Protein AF-A0A6I0EA66-F1 (afdb_monomer_lite)

Foldseek 3Di:
DWDFDDDDPAAWTWTGDQLQETETEEHHHDPCNCVVLVVVQVVLLVSLVQHHQEHEYEYYYPYYDPSNLVSVLSSVVSVLVSDPPNYPYEYEQEYEPPCVVSVVSQVVSVVVGPHHYDYHYDHDPCLVPKWWWKAFPPPRDIDIDRPVVQVVCVVVVNNVRIDTDDIDD

pLDDT: mean 93.14, std 6.61, range [65.06, 98.69]

Structure (mmCIF, N/CA/C/O backbone):
data_AF-A0A6I0EA66-F1
#
_entry.id   AF-A0A6I0EA66-F1
#
loop_
_atom_site.group_PDB
_atom_site.id
_atom_site.type_symbol
_atom_site.label_atom_id
_atom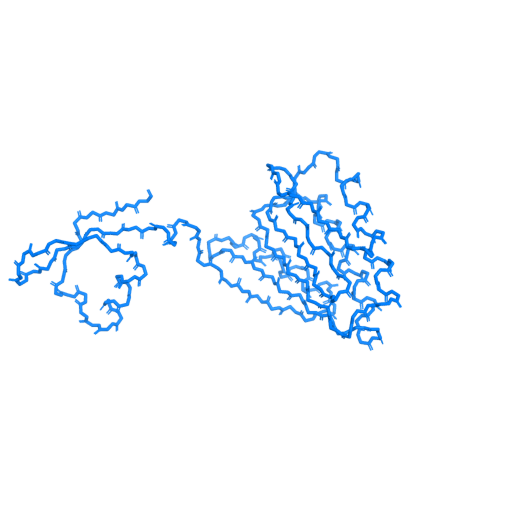_site.label_alt_id
_atom_site.label_comp_id
_atom_site.label_asym_id
_atom_site.label_entity_id
_atom_site.label_seq_id
_atom_site.pdbx_PDB_ins_code
_atom_site.Cartn_x
_atom_site.Cartn_y
_atom_site.Cartn_z
_atom_site.occupancy
_atom_site.B_iso_or_equiv
_atom_site.auth_seq_id
_atom_site.auth_comp_id
_atom_site.auth_asym_id
_atom_site.auth_atom_id
_atom_site.pdbx_PDB_model_num
ATOM 1 N N . MET A 1 1 ? -21.831 1.329 0.471 1.00 79.62 1 MET A N 1
ATOM 2 C CA . MET A 1 1 ? -21.357 1.621 -0.900 1.00 79.62 1 MET A CA 1
ATOM 3 C C . MET A 1 1 ? -19.867 1.922 -0.841 1.00 79.62 1 MET A C 1
ATOM 5 O O . MET A 1 1 ? -19.470 2.763 -0.042 1.00 79.62 1 MET A O 1
ATOM 9 N N . GLY A 1 2 ? -19.053 1.199 -1.614 1.00 92.19 2 GLY A N 1
ATOM 10 C CA . GLY A 1 2 ? -17.593 1.359 -1.633 1.00 92.19 2 GLY A CA 1
ATOM 11 C C . GLY A 1 2 ? -17.106 2.595 -2.397 1.00 92.19 2 GLY A C 1
ATOM 12 O O . GLY A 1 2 ? -17.913 3.338 -2.960 1.00 92.19 2 GLY A O 1
ATOM 13 N N . ILE A 1 3 ? -15.787 2.782 -2.438 1.00 96.38 3 ILE A N 1
ATOM 14 C CA . ILE A 1 3 ? -15.097 3.795 -3.249 1.00 96.38 3 ILE A CA 1
ATOM 15 C C . ILE A 1 3 ? -14.190 3.081 -4.246 1.00 96.38 3 ILE A C 1
ATOM 17 O O . ILE A 1 3 ? -13.403 2.227 -3.851 1.00 96.38 3 ILE A O 1
ATOM 21 N N . LEU A 1 4 ? -14.284 3.462 -5.520 1.00 97.38 4 LEU A N 1
ATOM 22 C CA . LEU A 1 4 ? -13.386 3.012 -6.578 1.00 97.38 4 LEU A CA 1
ATOM 23 C C . LEU A 1 4 ? -12.891 4.236 -7.355 1.00 97.38 4 LEU A C 1
ATOM 25 O O . LEU A 1 4 ? -13.709 4.956 -7.930 1.00 97.38 4 LEU A O 1
ATOM 29 N N . LEU A 1 5 ? -11.581 4.475 -7.348 1.00 97.19 5 LEU A N 1
ATOM 30 C CA . LEU A 1 5 ? -10.921 5.554 -8.084 1.00 97.19 5 LEU A CA 1
ATOM 31 C C . LEU A 1 5 ? -9.802 4.966 -8.941 1.00 97.19 5 LEU A C 1
ATOM 33 O O . LEU A 1 5 ? -8.945 4.249 -8.426 1.00 97.19 5 LEU A O 1
ATOM 37 N N . ASP A 1 6 ? -9.803 5.289 -10.232 1.00 96.00 6 ASP A N 1
ATOM 38 C CA . ASP A 1 6 ? -8.751 4.863 -11.153 1.00 96.00 6 ASP A CA 1
ATOM 39 C C . ASP A 1 6 ? -7.416 5.557 -10.848 1.00 96.00 6 ASP A C 1
ATOM 41 O O . ASP A 1 6 ? -7.370 6.731 -10.471 1.00 96.00 6 ASP A O 1
ATOM 45 N N . LYS A 1 7 ? -6.318 4.827 -11.071 1.00 94.12 7 LYS A N 1
ATOM 46 C CA . LYS A 1 7 ? -4.949 5.345 -10.964 1.00 94.12 7 LYS A CA 1
ATOM 47 C C . LYS A 1 7 ? -4.734 6.509 -11.932 1.00 94.12 7 LYS A C 1
ATOM 49 O O . LYS A 1 7 ? -5.062 6.397 -13.115 1.00 94.12 7 LYS A O 1
ATOM 54 N N . THR A 1 8 ? -4.091 7.579 -11.474 1.00 93.88 8 THR A N 1
ATOM 55 C CA . THR A 1 8 ? -3.582 8.649 -12.348 1.00 93.88 8 THR A CA 1
ATOM 56 C C . THR A 1 8 ? -2.074 8.827 -12.161 1.00 93.88 8 THR A C 1
ATOM 58 O O . THR A 1 8 ? -1.413 8.051 -11.473 1.00 93.88 8 THR A O 1
ATOM 61 N N . THR A 1 9 ? -1.496 9.833 -12.818 1.00 92.69 9 THR A N 1
ATOM 62 C CA . THR A 1 9 ? -0.064 10.149 -12.708 1.00 92.69 9 THR A CA 1
ATOM 63 C C . THR A 1 9 ? 0.332 10.606 -11.297 1.00 92.69 9 THR A C 1
ATOM 65 O O . THR A 1 9 ? 1.477 10.412 -10.886 1.00 92.69 9 THR A O 1
ATOM 68 N N . ASP A 1 10 ? -0.595 11.229 -10.574 1.00 94.12 10 ASP A N 1
ATOM 69 C CA . ASP A 1 10 ? -0.364 11.922 -9.303 1.00 94.12 10 ASP A CA 1
ATOM 70 C C . ASP A 1 10 ? -1.266 11.446 -8.150 1.00 94.12 10 ASP A C 1
ATOM 72 O O . ASP A 1 10 ? -0.946 11.716 -6.985 1.00 94.12 10 ASP A O 1
ATOM 76 N N . CYS A 1 11 ? -2.334 10.702 -8.459 1.00 95.19 11 CYS A N 1
ATOM 77 C CA . CYS A 1 11 ? -3.232 10.088 -7.486 1.00 95.19 11 CYS A CA 1
ATOM 78 C C . CYS A 1 11 ? -3.165 8.555 -7.553 1.00 95.19 11 CYS A C 1
ATOM 80 O O . CYS A 1 11 ? -3.147 7.981 -8.652 1.00 95.19 11 CYS A O 1
ATOM 82 N N . PRO A 1 12 ? -3.195 7.875 -6.393 1.00 97.06 12 PRO A N 1
ATOM 83 C CA . PRO A 1 12 ? -3.202 6.428 -6.359 1.00 97.06 12 PRO A CA 1
ATOM 84 C C . PRO A 1 12 ? -4.568 5.895 -6.797 1.00 97.06 12 PRO A C 1
ATOM 86 O O . PRO A 1 12 ? -5.599 6.551 -6.641 1.00 97.06 12 PRO A O 1
ATOM 89 N N . TYR A 1 13 ? -4.567 4.668 -7.299 1.00 97.94 13 TYR A N 1
ATOM 90 C CA . TYR A 1 13 ? -5.754 3.834 -7.355 1.00 97.94 13 TYR A CA 1
ATOM 91 C C . TYR A 1 13 ? -6.281 3.584 -5.943 1.00 97.94 13 TYR A C 1
ATOM 93 O O . TYR A 1 13 ? -5.500 3.324 -5.024 1.00 97.94 13 TYR A O 1
ATOM 101 N N . ILE A 1 14 ? -7.603 3.637 -5.791 1.00 98.31 14 ILE A N 1
ATOM 102 C CA . ILE A 1 14 ? -8.291 3.368 -4.529 1.00 98.31 14 ILE A CA 1
ATOM 103 C C . ILE A 1 14 ? -9.406 2.364 -4.779 1.00 98.31 14 ILE A C 1
ATOM 105 O O . ILE A 1 14 ? -10.258 2.598 -5.633 1.00 98.31 14 ILE A O 1
ATOM 109 N N . ASN A 1 15 ? -9.446 1.296 -3.985 1.00 98.19 15 ASN A N 1
ATOM 110 C CA . ASN A 1 15 ? -10.556 0.348 -3.969 1.00 98.19 15 ASN A CA 1
ATOM 111 C C . ASN A 1 15 ? -10.922 -0.015 -2.533 1.00 98.19 15 ASN A C 1
ATOM 113 O O . ASN A 1 15 ? -10.276 -0.847 -1.898 1.00 98.19 15 ASN A O 1
ATOM 117 N N . PHE A 1 16 ? -11.943 0.654 -2.009 1.00 98.12 16 PHE A N 1
ATOM 118 C CA . PHE A 1 16 ? -12.456 0.458 -0.661 1.00 98.12 16 PHE A CA 1
ATOM 119 C C . PHE A 1 16 ? -13.827 -0.191 -0.720 1.00 98.12 16 PHE A C 1
ATOM 121 O O . PHE A 1 16 ? -14.760 0.323 -1.341 1.00 98.12 16 PHE A O 1
ATOM 128 N N . THR A 1 17 ? -13.962 -1.314 -0.032 1.00 97.06 17 THR A N 1
ATOM 129 C CA . THR A 1 17 ? -15.151 -2.158 -0.085 1.00 97.06 17 THR A CA 1
ATOM 130 C C . THR A 1 17 ? -15.592 -2.552 1.321 1.00 97.06 17 THR A C 1
ATOM 132 O O . THR A 1 17 ? -14.793 -2.676 2.248 1.00 97.06 17 THR A O 1
ATOM 135 N N . GLU A 1 18 ? -16.907 -2.676 1.510 1.00 95.69 18 GLU A N 1
ATOM 136 C CA . GLU A 1 18 ? -17.517 -2.926 2.827 1.00 95.69 18 GLU A CA 1
ATOM 137 C C . GLU A 1 18 ? -17.319 -4.367 3.322 1.00 95.69 18 GLU A C 1
ATOM 139 O O . GLU A 1 18 ? -17.595 -4.660 4.481 1.00 95.69 18 GLU A O 1
ATOM 144 N N . ASP A 1 19 ? -16.821 -5.266 2.471 1.00 95.56 19 ASP A N 1
ATOM 145 C CA . ASP A 1 19 ? -16.403 -6.625 2.832 1.00 95.56 19 ASP A CA 1
ATOM 146 C C . ASP A 1 19 ? -15.020 -6.666 3.509 1.00 95.56 19 ASP A C 1
ATOM 148 O O . ASP A 1 19 ? -14.537 -7.740 3.867 1.00 95.56 19 ASP A O 1
ATOM 152 N N . GLY A 1 20 ? -14.417 -5.496 3.736 1.00 96.25 20 GLY A N 1
ATOM 153 C CA . GLY A 1 20 ? -13.157 -5.342 4.442 1.00 96.25 20 GLY A CA 1
ATOM 154 C C . GLY A 1 20 ? -11.936 -5.394 3.544 1.00 96.25 20 GLY A C 1
ATOM 155 O O . GLY A 1 20 ? -10.838 -5.600 4.050 1.00 96.25 20 GLY A O 1
ATOM 156 N N . PHE A 1 21 ? -12.080 -5.183 2.238 1.00 97.81 21 PHE A N 1
ATOM 157 C CA . PHE A 1 21 ? -10.941 -4.993 1.351 1.00 97.81 21 PHE A CA 1
ATOM 158 C C . PHE A 1 21 ? -10.720 -3.499 1.064 1.00 97.81 21 PHE A C 1
ATOM 160 O O . PHE A 1 21 ? -11.557 -2.825 0.458 1.00 97.81 21 PHE A O 1
ATOM 167 N N . LEU A 1 22 ? -9.594 -2.963 1.540 1.00 98.38 22 LEU A N 1
ATOM 168 C CA . LEU A 1 22 ? -9.157 -1.588 1.299 1.00 98.38 22 LEU A CA 1
ATOM 169 C C . LEU A 1 22 ? -7.813 -1.627 0.579 1.00 98.38 22 LEU A C 1
ATOM 171 O O . LEU A 1 22 ? -6.850 -2.173 1.108 1.00 98.38 22 LEU A O 1
ATOM 175 N N . GLU A 1 23 ? -7.733 -1.043 -0.607 1.00 98.38 23 GLU A N 1
ATOM 176 C CA . GLU A 1 23 ? -6.523 -1.038 -1.426 1.00 98.38 23 GLU A CA 1
ATOM 177 C C . GLU A 1 23 ? -6.144 0.378 -1.856 1.00 98.38 23 GLU A C 1
ATOM 179 O O . GLU A 1 23 ? -7.006 1.172 -2.241 1.00 98.38 23 GLU A O 1
ATOM 184 N N . ILE A 1 24 ? -4.848 0.679 -1.749 1.00 98.31 24 ILE A N 1
ATOM 185 C CA . ILE A 1 24 ? -4.217 1.937 -2.153 1.00 98.31 24 ILE A CA 1
ATOM 186 C C . ILE A 1 24 ? -2.990 1.575 -2.987 1.00 98.31 24 ILE A C 1
ATOM 188 O O . ILE A 1 24 ? -2.046 0.978 -2.463 1.00 98.31 24 ILE A O 1
ATOM 192 N N . GLU A 1 25 ? -2.989 1.947 -4.265 1.00 97.19 25 GLU A N 1
ATOM 193 C CA . GLU A 1 25 ? -1.915 1.579 -5.190 1.00 97.19 25 GLU A CA 1
ATOM 194 C C . GLU A 1 25 ? -1.419 2.756 -6.043 1.00 97.19 25 GLU A C 1
ATOM 196 O O . GLU A 1 25 ? -2.198 3.438 -6.702 1.00 97.19 25 GLU A O 1
ATOM 201 N N . GLY A 1 26 ? -0.101 2.946 -6.123 1.00 94.62 26 GLY A N 1
ATOM 202 C CA . GLY A 1 26 ? 0.537 3.872 -7.059 1.00 94.62 26 GLY A CA 1
ATOM 203 C C . GLY A 1 26 ? 1.150 5.100 -6.394 1.00 94.62 26 GLY A C 1
ATOM 204 O O . GLY A 1 26 ? 1.740 5.020 -5.316 1.00 94.62 26 GLY A O 1
ATOM 205 N N . ARG A 1 27 ? 1.066 6.247 -7.075 1.00 94.56 27 ARG A N 1
ATOM 206 C CA . ARG A 1 27 ? 1.697 7.498 -6.636 1.00 94.56 27 ARG A CA 1
ATOM 207 C C . ARG A 1 27 ? 0.711 8.363 -5.884 1.00 94.56 27 ARG A C 1
ATOM 209 O O . ARG A 1 27 ? -0.378 8.606 -6.379 1.00 94.56 27 ARG A O 1
ATOM 216 N N . SER A 1 28 ? 1.125 8.901 -4.743 1.00 93.00 28 SER A N 1
ATOM 217 C CA . SER A 1 28 ? 0.329 9.862 -3.983 1.00 93.00 28 SER A CA 1
ATOM 218 C C . SER A 1 28 ? 1.086 11.171 -3.804 1.00 93.00 28 SER A C 1
ATOM 220 O O . SER A 1 28 ? 1.749 11.414 -2.790 1.00 93.00 28 SER A O 1
ATOM 222 N N . ILE A 1 29 ? 1.004 12.011 -4.834 1.00 94.88 29 ILE A N 1
ATOM 223 C CA . ILE A 1 29 ? 1.718 13.292 -4.942 1.00 94.88 29 ILE A CA 1
ATOM 224 C C . ILE A 1 29 ? 0.84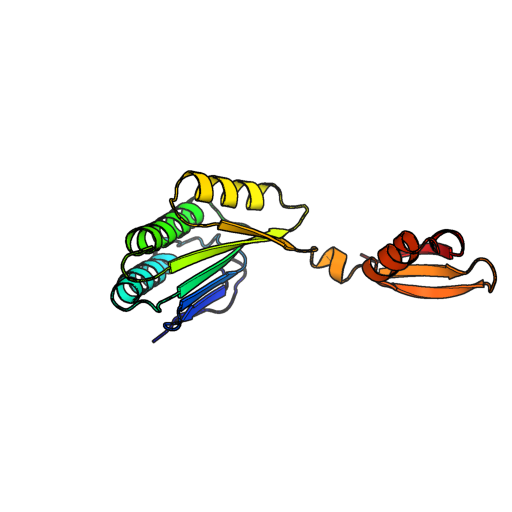3 14.433 -5.452 1.00 94.88 29 ILE A C 1
ATOM 226 O O . ILE A 1 29 ? 1.368 15.458 -5.881 1.00 94.88 29 ILE A O 1
ATOM 230 N N . THR A 1 30 ? -0.475 14.266 -5.389 1.00 91.38 30 THR A N 1
ATOM 231 C CA . THR A 1 30 ? -1.438 15.293 -5.780 1.00 91.38 30 THR A CA 1
ATOM 232 C C . THR A 1 30 ? -1.138 16.656 -5.140 1.00 91.38 30 THR A C 1
ATOM 234 O O . THR A 1 30 ? -0.705 16.748 -3.983 1.00 91.38 30 THR A O 1
ATOM 237 N N . GLU A 1 31 ? -1.370 17.724 -5.906 1.00 89.81 31 GLU A N 1
ATOM 238 C CA . GLU A 1 31 ? -1.203 19.111 -5.453 1.00 89.81 31 GLU A CA 1
ATOM 239 C C . GLU A 1 31 ? -2.298 19.537 -4.462 1.00 89.81 31 GLU A C 1
ATOM 241 O O . GLU A 1 31 ? -2.077 20.449 -3.664 1.00 89.81 31 GLU A O 1
ATOM 246 N N . ASP A 1 32 ? -3.446 18.848 -4.465 1.00 93.00 32 ASP A N 1
ATOM 247 C CA . ASP A 1 32 ? -4.550 19.070 -3.527 1.00 93.00 32 ASP A CA 1
ATOM 248 C C . ASP A 1 32 ? -4.861 17.802 -2.706 1.00 93.00 32 ASP A C 1
ATOM 250 O O . ASP A 1 32 ? -5.878 17.128 -2.908 1.00 93.00 32 ASP A O 1
ATOM 254 N N . PRO A 1 33 ? -3.984 17.445 -1.747 1.00 92.25 33 PRO A N 1
ATOM 255 C CA . PRO A 1 33 ? -4.148 16.231 -0.957 1.00 92.25 33 PRO A CA 1
ATOM 256 C C . PRO A 1 33 ? -5.379 16.288 -0.050 1.00 92.25 33 PRO A C 1
ATOM 258 O O . PRO A 1 33 ? -5.910 15.240 0.295 1.00 92.25 33 PRO A O 1
ATOM 261 N N . PHE A 1 34 ? -5.860 17.478 0.323 1.00 93.31 34 PHE A N 1
ATOM 262 C CA . PHE A 1 34 ? -7.065 17.598 1.141 1.00 93.31 34 PHE A CA 1
ATOM 263 C C . PHE A 1 34 ? -8.297 17.113 0.374 1.00 93.31 34 PHE A C 1
ATOM 265 O O . PHE A 1 34 ? -8.983 16.210 0.846 1.00 93.31 34 PHE A O 1
ATOM 272 N N . SER A 1 35 ? -8.542 17.644 -0.828 1.00 94.88 35 SER A N 1
ATOM 273 C CA . SER A 1 35 ? -9.713 17.253 -1.626 1.00 94.88 35 SER A CA 1
ATOM 274 C C . SER A 1 35 ? -9.696 15.777 -2.026 1.00 94.88 35 SER A C 1
ATOM 276 O O . SER A 1 35 ? -10.757 15.169 -2.152 1.00 94.88 35 SER A O 1
ATOM 278 N N . PHE A 1 36 ? -8.507 15.189 -2.195 1.00 96.25 36 PHE A N 1
ATOM 279 C CA . PHE A 1 36 ? -8.367 13.767 -2.500 1.00 96.25 36 PHE A CA 1
ATOM 280 C C . PHE A 1 36 ? -8.594 12.866 -1.275 1.00 96.25 36 PHE A C 1
ATOM 282 O O . PHE A 1 36 ? -9.393 11.934 -1.333 1.00 96.25 36 PHE A O 1
ATOM 289 N N . TRP A 1 37 ? -7.911 13.130 -0.155 1.00 97.19 37 TRP A N 1
ATOM 290 C CA . TRP A 1 37 ? -7.891 12.216 0.993 1.00 97.19 37 TRP A CA 1
ATOM 291 C C . TRP A 1 37 ? -9.065 12.387 1.955 1.00 97.19 37 TRP A C 1
ATOM 293 O O . TRP A 1 37 ? -9.463 11.418 2.602 1.00 97.19 37 TRP A O 1
ATOM 303 N N . GLN A 1 38 ? -9.642 13.585 2.054 1.00 96.75 38 GLN A N 1
ATOM 304 C CA . GLN A 1 38 ? -10.763 13.849 2.955 1.00 96.75 38 GLN A CA 1
ATOM 305 C C . GLN A 1 38 ? -11.959 12.895 2.751 1.00 96.75 38 GLN A C 1
ATOM 307 O O . GLN A 1 38 ? -12.382 12.283 3.735 1.00 96.75 38 GLN A O 1
ATOM 312 N N . PRO A 1 39 ? -12.481 12.672 1.524 1.00 97.00 39 PRO A N 1
ATOM 313 C CA . PRO A 1 39 ? -13.582 11.724 1.329 1.00 97.00 39 PRO A CA 1
ATOM 314 C C . PRO A 1 39 ? -13.200 10.275 1.677 1.00 97.00 39 PRO A C 1
ATOM 316 O O . PRO A 1 39 ? -14.054 9.502 2.109 1.00 97.00 39 PRO A O 1
ATOM 319 N N . LEU A 1 40 ? -11.923 9.900 1.535 1.00 97.94 40 LEU A N 1
ATOM 320 C CA . LEU A 1 40 ? -11.423 8.569 1.897 1.00 97.94 40 LEU A CA 1
ATOM 321 C C . LEU A 1 40 ? -11.391 8.374 3.418 1.00 97.94 40 LEU A C 1
ATOM 323 O O . LEU A 1 40 ? -11.799 7.325 3.916 1.00 97.94 40 LEU A O 1
ATOM 327 N N . LEU A 1 41 ? -10.952 9.395 4.160 1.00 97.56 41 LEU A N 1
ATOM 328 C CA . LEU A 1 41 ? -10.971 9.399 5.623 1.00 97.56 41 LEU A CA 1
ATOM 329 C C . LEU A 1 41 ? -12.394 9.307 6.178 1.00 97.56 41 LEU A C 1
ATOM 331 O O . LEU A 1 41 ? -12.638 8.534 7.104 1.00 97.56 41 LEU A O 1
ATOM 335 N N . GLU A 1 42 ? -13.322 10.080 5.614 1.00 97.38 42 GLU A N 1
ATOM 336 C CA . GLU A 1 42 ? -14.735 10.062 6.004 1.00 97.38 42 GLU A CA 1
ATOM 337 C C . GLU A 1 42 ? -15.377 8.705 5.708 1.00 97.38 42 GLU A C 1
ATOM 339 O O . GLU A 1 42 ? -16.157 8.186 6.510 1.00 97.38 42 GLU A O 1
ATOM 344 N N . TRP A 1 43 ? -15.028 8.090 4.577 1.00 97.75 43 TRP A N 1
ATOM 345 C CA . TRP A 1 43 ? -15.496 6.748 4.257 1.00 97.75 43 TRP A CA 1
ATOM 346 C C . TRP A 1 43 ? -14.973 5.713 5.251 1.00 97.75 43 TRP A C 1
ATOM 348 O O . TRP A 1 43 ? -15.766 4.930 5.769 1.00 97.75 43 TRP A O 1
ATOM 358 N N . VAL A 1 44 ? -13.673 5.736 5.568 1.00 97.38 44 VAL A N 1
ATOM 359 C CA . VAL A 1 44 ? -13.070 4.818 6.548 1.00 97.38 44 VAL A CA 1
ATOM 360 C C . VAL A 1 44 ? -13.730 4.992 7.909 1.00 97.38 44 VAL A C 1
ATOM 362 O O . VAL A 1 44 ? -14.116 4.004 8.523 1.00 97.38 44 VAL A O 1
ATOM 365 N N . GLU A 1 45 ? -13.928 6.228 8.366 1.00 95.81 45 GLU A N 1
ATOM 366 C CA . GLU A 1 45 ? -14.615 6.506 9.629 1.00 95.81 45 GLU A CA 1
ATOM 367 C C . GLU A 1 45 ? -16.008 5.867 9.670 1.00 95.81 45 GLU A C 1
ATOM 369 O O . GLU A 1 45 ? -16.311 5.106 10.589 1.00 95.81 45 GLU A O 1
ATOM 374 N N . ASN A 1 46 ? -16.811 6.064 8.623 1.00 95.50 46 ASN A N 1
ATOM 375 C CA . ASN A 1 46 ? -18.125 5.434 8.509 1.00 95.50 46 ASN A CA 1
ATOM 376 C C . ASN A 1 46 ? -18.045 3.899 8.455 1.00 95.50 46 ASN A C 1
ATOM 378 O O . ASN A 1 46 ? -18.833 3.217 9.116 1.00 95.50 46 ASN A O 1
ATOM 382 N N . TYR A 1 47 ? -17.079 3.356 7.712 1.00 96.50 47 TYR A N 1
ATOM 383 C CA . TYR A 1 47 ? -16.831 1.920 7.609 1.00 96.50 47 TYR A CA 1
ATOM 384 C C . TYR A 1 47 ? -16.539 1.300 8.981 1.00 96.50 47 TYR A C 1
ATOM 386 O O . TYR A 1 47 ? -17.119 0.268 9.311 1.00 96.50 47 TYR A O 1
ATOM 394 N N . THR A 1 48 ? -15.735 1.947 9.835 1.00 95.25 48 THR A N 1
ATOM 395 C CA . THR A 1 48 ? -15.364 1.386 11.151 1.00 95.25 48 THR A CA 1
ATOM 396 C C . THR A 1 48 ? -16.545 1.110 12.089 1.00 95.25 48 THR A C 1
ATOM 398 O O . THR A 1 48 ? -16.430 0.272 12.989 1.00 95.25 48 THR A O 1
ATOM 401 N N . HIS A 1 49 ? -17.696 1.760 11.882 1.00 93.62 49 HIS A N 1
ATOM 402 C CA . HIS A 1 49 ? -18.911 1.513 12.663 1.00 93.62 49 HIS A CA 1
ATOM 403 C C . HIS A 1 49 ? -19.596 0.182 12.327 1.00 93.62 49 HIS A C 1
ATOM 405 O O . HIS A 1 49 ? -20.239 -0.403 13.196 1.00 93.62 49 HIS A O 1
ATOM 411 N N . HIS A 1 50 ? -19.452 -0.296 11.091 1.00 92.06 50 HIS A N 1
ATOM 412 C CA . HIS A 1 50 ? -20.060 -1.534 10.594 1.00 92.06 50 HIS A CA 1
ATOM 413 C C . HIS A 1 50 ? -19.037 -2.354 9.802 1.00 92.06 50 HIS A C 1
ATOM 415 O O . HIS A 1 50 ? -19.354 -2.908 8.750 1.00 92.06 50 HIS A O 1
ATOM 421 N N . ALA A 1 51 ? -17.799 -2.384 10.297 1.00 94.62 51 ALA A N 1
ATOM 422 C CA . ALA A 1 51 ? -16.689 -3.016 9.607 1.00 94.62 51 ALA A CA 1
ATOM 423 C C . ALA A 1 51 ? -16.936 -4.517 9.423 1.00 94.62 51 ALA A C 1
ATOM 425 O O . ALA A 1 51 ? -17.579 -5.171 10.253 1.00 94.62 51 ALA A O 1
ATOM 426 N N . ALA A 1 52 ? -16.379 -5.076 8.350 1.00 96.44 52 ALA A N 1
ATOM 427 C CA . ALA A 1 52 ? -16.312 -6.518 8.202 1.00 96.44 52 ALA A CA 1
ATOM 428 C C . ALA A 1 52 ? -15.513 -7.126 9.371 1.00 96.44 52 ALA A C 1
ATOM 430 O O . ALA A 1 52 ? -14.644 -6.461 9.933 1.00 96.44 52 ALA A O 1
ATOM 431 N N . PRO A 1 53 ? -15.735 -8.404 9.733 1.00 96.75 53 PRO A N 1
ATOM 432 C CA . PRO A 1 53 ? -14.997 -9.036 10.831 1.00 96.75 53 PRO A CA 1
ATOM 433 C C . PRO A 1 53 ? -13.474 -8.990 10.652 1.00 96.75 53 PRO A C 1
ATOM 435 O O . PRO A 1 53 ? -12.732 -8.990 11.634 1.00 96.75 53 PRO A O 1
ATOM 438 N N . LYS A 1 54 ? -13.015 -8.966 9.396 1.00 97.81 54 LYS A N 1
ATOM 439 C CA . LYS A 1 54 ? -11.614 -8.828 9.012 1.00 97.81 54 LYS A CA 1
ATOM 440 C C . LYS A 1 54 ? -11.486 -7.744 7.956 1.00 97.81 54 LYS A C 1
ATOM 442 O O . LYS A 1 54 ? -12.204 -7.775 6.965 1.00 97.81 54 LYS A O 1
ATOM 447 N N . THR A 1 55 ? -10.541 -6.840 8.164 1.00 98.38 55 THR A N 1
ATOM 448 C CA . THR A 1 55 ? -10.203 -5.755 7.252 1.00 98.38 55 THR A CA 1
ATOM 449 C C . THR A 1 55 ? -8.763 -5.933 6.790 1.00 98.38 55 THR A C 1
ATOM 451 O O . THR A 1 55 ? -7.831 -5.874 7.591 1.00 98.38 55 THR A O 1
ATOM 454 N N . HIS A 1 56 ? -8.582 -6.142 5.495 1.00 98.44 56 HIS A N 1
ATOM 455 C CA . HIS A 1 56 ? -7.295 -6.192 4.826 1.00 98.44 56 HIS A CA 1
ATOM 456 C C . HIS A 1 56 ? -7.018 -4.847 4.164 1.00 98.44 56 HIS A C 1
ATOM 458 O O . HIS A 1 56 ? -7.739 -4.435 3.256 1.00 98.44 56 HIS A O 1
ATOM 464 N N . VAL A 1 57 ? -5.962 -4.181 4.623 1.00 98.50 57 VAL A N 1
ATOM 465 C CA . VAL A 1 57 ? -5.487 -2.914 4.070 1.00 98.50 57 VAL A CA 1
ATOM 466 C C . VAL A 1 57 ? -4.262 -3.209 3.221 1.00 98.50 57 VAL A C 1
ATOM 468 O O . VAL A 1 57 ? -3.196 -3.491 3.755 1.00 98.50 57 VAL A O 1
ATOM 471 N N . ASN A 1 58 ? -4.413 -3.191 1.906 1.00 98.50 58 ASN A N 1
ATOM 472 C CA . ASN A 1 58 ? -3.350 -3.473 0.951 1.00 98.50 58 ASN A CA 1
ATOM 473 C C . ASN A 1 58 ? -2.776 -2.150 0.450 1.00 98.50 58 ASN A C 1
ATOM 475 O O . ASN A 1 58 ? -3.492 -1.342 -0.137 1.00 98.50 58 ASN A O 1
ATOM 479 N N . ILE A 1 59 ? -1.493 -1.915 0.705 1.00 98.06 59 ILE A N 1
ATOM 480 C CA . ILE A 1 59 ? -0.815 -0.679 0.321 1.00 98.06 59 ILE A CA 1
ATOM 481 C C . ILE A 1 59 ? 0.366 -1.038 -0.567 1.00 98.06 59 ILE A C 1
ATOM 483 O O . ILE A 1 59 ? 1.246 -1.782 -0.144 1.00 98.06 59 ILE A O 1
ATOM 487 N N . TYR A 1 60 ? 0.382 -0.492 -1.780 1.00 96.38 60 TYR A N 1
ATOM 488 C CA . TYR A 1 60 ? 1.500 -0.587 -2.712 1.00 96.38 60 TYR A CA 1
ATOM 489 C C . TYR A 1 60 ? 1.819 0.809 -3.249 1.00 96.38 60 TYR A C 1
ATOM 491 O O . TYR A 1 60 ? 1.134 1.325 -4.129 1.00 96.38 60 TYR A O 1
ATOM 499 N N . LEU A 1 61 ? 2.828 1.460 -2.676 1.00 94.94 61 LEU A N 1
ATOM 500 C CA . LEU A 1 61 ? 3.206 2.814 -3.075 1.00 94.94 61 LEU A CA 1
ATOM 501 C C . LEU A 1 61 ? 4.403 2.766 -4.014 1.00 94.94 61 LEU A C 1
ATOM 503 O O . LEU A 1 61 ? 5.417 2.168 -3.686 1.00 94.94 61 LEU A O 1
ATOM 507 N N . GLU A 1 62 ? 4.293 3.462 -5.142 1.00 91.06 62 GLU A N 1
ATOM 508 C CA . GLU A 1 62 ? 5.453 3.765 -5.991 1.00 91.06 62 GLU A CA 1
ATOM 509 C C . GLU A 1 62 ? 6.217 4.977 -5.459 1.00 91.06 62 GLU A C 1
ATOM 511 O O . GLU A 1 62 ? 7.431 5.075 -5.574 1.00 91.06 62 GLU A O 1
ATOM 516 N N . TYR A 1 63 ? 5.476 5.969 -4.959 1.00 91.00 63 TYR A N 1
ATOM 517 C CA . TYR A 1 63 ? 6.033 7.198 -4.416 1.00 91.00 63 TYR A CA 1
ATOM 518 C C . TYR A 1 63 ? 4.947 7.987 -3.682 1.00 91.00 63 TYR A C 1
ATOM 520 O O . TYR A 1 63 ? 3.819 8.116 -4.166 1.00 91.00 63 TYR A O 1
ATOM 528 N N . SER A 1 64 ? 5.282 8.592 -2.549 1.00 92.88 64 SER A N 1
ATOM 529 C CA . SER A 1 64 ? 4.371 9.462 -1.809 1.00 92.88 64 SER A CA 1
ATOM 530 C C . SER A 1 64 ? 5.093 10.680 -1.243 1.00 92.88 64 SER A C 1
ATOM 532 O O . SER A 1 64 ? 6.264 10.625 -0.867 1.00 92.88 64 SER A O 1
ATOM 534 N N . ASN A 1 65 ? 4.388 11.811 -1.173 1.00 93.00 65 ASN A N 1
ATOM 535 C CA . ASN A 1 65 ? 4.894 13.004 -0.495 1.00 93.00 65 ASN A CA 1
ATOM 536 C C . ASN A 1 65 ? 4.486 13.033 0.990 1.00 93.00 65 ASN A C 1
ATOM 538 O O . ASN A 1 65 ? 3.591 12.310 1.435 1.00 93.00 65 ASN A O 1
ATOM 542 N N . SER A 1 66 ? 5.110 13.922 1.768 1.00 94.44 66 SER A N 1
ATOM 543 C CA . SER A 1 66 ? 4.851 14.047 3.209 1.00 94.44 66 SER A CA 1
ATOM 544 C C . SER A 1 66 ? 3.386 14.351 3.543 1.00 94.44 66 SER A C 1
ATOM 546 O O . SER A 1 66 ? 2.874 13.856 4.547 1.00 94.44 66 SER A O 1
ATOM 548 N N . SER A 1 67 ? 2.697 15.134 2.705 1.00 94.19 67 SER A N 1
ATOM 549 C CA . SER A 1 67 ? 1.269 15.429 2.877 1.00 94.19 67 SER A CA 1
ATOM 550 C C . SER A 1 67 ? 0.420 14.167 2.752 1.00 94.19 67 SER A C 1
ATOM 552 O O . SER A 1 67 ? -0.417 13.912 3.609 1.00 94.19 67 SER A O 1
ATOM 554 N N . SER A 1 68 ? 0.669 13.344 1.735 1.00 94.31 68 SER A N 1
ATOM 555 C CA . SER A 1 68 ? -0.030 12.070 1.550 1.00 94.31 68 SER A CA 1
ATOM 556 C C . SER A 1 68 ? 0.285 11.080 2.666 1.00 94.31 68 SER A C 1
ATOM 558 O O . SER A 1 68 ? -0.626 10.450 3.192 1.00 94.31 68 SER A O 1
ATOM 560 N N . ASN A 1 69 ? 1.543 11.007 3.112 1.00 96.06 69 ASN A N 1
ATOM 561 C CA . ASN A 1 69 ? 1.937 10.147 4.234 1.00 96.06 69 ASN A CA 1
ATOM 562 C C . ASN A 1 69 ? 1.194 10.502 5.523 1.00 96.06 69 ASN A C 1
ATOM 564 O O . ASN A 1 69 ? 0.830 9.613 6.292 1.00 96.06 69 ASN A O 1
ATOM 568 N N . LYS A 1 70 ? 0.919 11.793 5.747 1.00 96.31 70 LYS A N 1
ATOM 569 C CA . LYS A 1 70 ? 0.082 12.238 6.863 1.00 96.31 70 LYS A CA 1
ATOM 570 C C . LYS A 1 70 ? -1.337 11.667 6.758 1.00 96.31 70 LYS A C 1
ATOM 572 O O . LYS A 1 70 ? -1.825 11.122 7.742 1.00 96.31 70 LYS A O 1
ATOM 577 N N . TYR A 1 71 ? -1.973 11.747 5.590 1.00 97.50 71 TYR A N 1
ATOM 578 C CA . TYR A 1 71 ? -3.333 11.233 5.395 1.00 97.50 71 TYR A CA 1
ATOM 579 C C . TYR A 1 71 ? -3.414 9.705 5.469 1.00 97.50 71 TYR A C 1
ATOM 581 O O . TYR A 1 71 ? -4.331 9.179 6.094 1.00 97.50 71 TYR A O 1
ATOM 589 N N . ILE A 1 72 ? -2.433 8.988 4.913 1.00 97.69 72 ILE A N 1
ATOM 590 C CA . ILE A 1 72 ? -2.342 7.525 5.034 1.00 97.69 72 ILE A CA 1
ATOM 591 C C . ILE A 1 72 ? -2.221 7.125 6.510 1.00 97.69 72 ILE A C 1
ATOM 593 O O . ILE A 1 72 ? -2.934 6.238 6.970 1.00 97.69 72 ILE A O 1
ATOM 597 N N . ASN A 1 73 ? -1.381 7.818 7.285 1.00 97.56 73 ASN A N 1
ATOM 598 C CA . ASN A 1 73 ? -1.275 7.594 8.728 1.00 97.56 73 ASN A CA 1
ATOM 599 C C . ASN A 1 73 ? -2.604 7.861 9.449 1.00 97.56 73 ASN A C 1
ATOM 601 O O . ASN A 1 73 ? -3.038 7.051 10.259 1.00 97.56 73 ASN A O 1
ATOM 605 N N . GLU A 1 74 ? -3.271 8.981 9.155 1.00 97.69 74 GLU A N 1
ATOM 606 C CA . GLU A 1 74 ? -4.577 9.307 9.746 1.00 97.69 74 GLU A CA 1
ATOM 607 C C . GLU A 1 74 ? -5.640 8.247 9.419 1.00 97.69 74 GLU A C 1
ATOM 609 O O . GLU A 1 74 ? -6.411 7.860 10.300 1.00 97.69 74 GLU A O 1
ATOM 614 N N . LEU A 1 75 ? -5.639 7.720 8.192 1.00 98.12 75 LEU A N 1
ATOM 615 C CA . LEU A 1 75 ? -6.507 6.622 7.771 1.00 98.12 75 LEU A CA 1
ATOM 616 C C . LEU A 1 75 ? -6.224 5.352 8.581 1.00 98.12 75 LEU A C 1
ATOM 618 O O . LEU A 1 75 ? -7.145 4.755 9.142 1.00 98.12 75 LEU A O 1
ATOM 622 N N . LEU A 1 76 ? -4.952 4.961 8.690 1.00 98.25 76 LEU A N 1
ATOM 623 C CA . LEU A 1 76 ? -4.544 3.778 9.447 1.00 98.25 76 LEU A CA 1
ATOM 624 C C . LEU A 1 76 ? -4.842 3.913 10.947 1.00 98.25 76 LEU A C 1
ATOM 626 O O . LEU A 1 76 ? -5.241 2.933 11.568 1.00 98.25 76 LEU A O 1
ATOM 630 N N . ARG A 1 77 ? -4.732 5.114 11.529 1.00 97.81 77 ARG A N 1
ATOM 631 C CA . ARG A 1 77 ? -5.111 5.375 12.931 1.00 97.81 77 ARG A CA 1
ATOM 632 C C . ARG A 1 77 ? -6.598 5.149 13.190 1.00 97.81 77 ARG A C 1
ATOM 634 O O . ARG A 1 77 ? -6.954 4.542 14.194 1.00 97.81 77 ARG A O 1
ATOM 641 N N . LYS A 1 78 ? -7.475 5.566 12.272 1.00 96.50 78 LYS A N 1
ATOM 642 C CA . LYS A 1 78 ? -8.921 5.288 12.388 1.00 96.50 78 LYS A CA 1
ATOM 643 C C . LYS A 1 78 ? -9.205 3.779 12.388 1.00 96.50 78 LYS A C 1
ATOM 645 O O . LYS A 1 78 ? -10.055 3.298 13.139 1.00 96.50 78 LYS A O 1
ATOM 650 N N . LEU A 1 79 ? -8.470 3.019 11.576 1.00 97.75 79 LEU A N 1
ATOM 651 C CA . LEU A 1 79 ? -8.566 1.557 11.546 1.00 97.75 79 LEU A CA 1
ATOM 652 C C . LEU A 1 79 ? -7.966 0.907 12.806 1.00 97.75 79 LEU A C 1
ATOM 654 O O . LEU A 1 79 ? -8.541 -0.039 13.337 1.00 97.75 79 LEU A O 1
ATOM 658 N N . GLU A 1 80 ? -6.860 1.435 13.334 1.00 97.50 80 GLU A N 1
ATOM 659 C CA . GLU A 1 80 ? -6.274 1.014 14.616 1.00 97.50 80 GLU A CA 1
ATOM 660 C C . GLU A 1 80 ? -7.288 1.136 15.761 1.00 97.50 80 GLU A C 1
ATOM 662 O O . GLU A 1 80 ? -7.455 0.199 16.541 1.00 97.50 80 GLU A O 1
ATOM 667 N N . ASP A 1 81 ? -8.033 2.241 15.828 1.00 95.94 81 ASP A N 1
ATOM 668 C CA . ASP A 1 81 ? -9.026 2.467 16.883 1.00 95.94 81 ASP A CA 1
ATOM 669 C C . ASP A 1 81 ? -10.158 1.428 16.896 1.00 95.94 81 ASP A C 1
ATOM 671 O O . ASP A 1 81 ? -10.766 1.182 17.948 1.00 95.94 81 ASP A O 1
ATOM 675 N N . SER A 1 82 ? -10.440 0.810 15.748 1.00 95.06 82 SER A N 1
ATOM 676 C CA . SER A 1 82 ? -11.469 -0.220 15.568 1.00 95.06 82 SER A CA 1
ATOM 677 C C . SER A 1 82 ? -10.911 -1.652 15.582 1.00 95.06 82 SER A C 1
ATOM 679 O O . SER A 1 82 ? -11.688 -2.610 15.718 1.00 95.06 82 SER A O 1
ATOM 681 N N . HIS A 1 83 ? -9.583 -1.801 15.551 1.00 96.31 83 HIS A N 1
ATOM 682 C CA . HIS A 1 83 ? -8.890 -3.077 15.663 1.00 96.31 83 HIS A CA 1
ATOM 683 C C . HIS A 1 83 ? -9.166 -3.765 17.010 1.00 96.31 83 HIS A C 1
ATOM 685 O O . HIS A 1 83 ? -9.047 -3.168 18.081 1.00 96.31 83 HIS A O 1
ATOM 691 N N . GLY A 1 84 ? -9.570 -5.039 16.965 1.00 89.88 84 GLY A N 1
ATOM 692 C CA . GLY A 1 84 ? -9.872 -5.845 18.154 1.00 89.88 84 GLY A CA 1
ATOM 693 C C . GLY A 1 84 ? -11.193 -5.489 18.849 1.00 89.88 84 GLY A C 1
ATOM 694 O O . GLY A 1 84 ? -11.525 -6.094 19.867 1.00 89.88 84 GLY A O 1
ATOM 695 N N . LYS A 1 85 ? -11.951 -4.525 18.307 1.00 91.94 85 LYS A N 1
ATOM 696 C CA . LYS A 1 85 ? -13.292 -4.149 18.782 1.00 91.94 85 LYS A CA 1
ATOM 697 C C . LYS A 1 85 ? -14.359 -4.554 17.771 1.00 91.94 85 LYS A C 1
ATOM 699 O O . LYS A 1 85 ? -15.213 -5.377 18.082 1.00 91.94 85 LYS A O 1
ATOM 704 N N . ASN A 1 86 ? -14.267 -3.989 16.567 1.00 89.69 86 ASN A N 1
ATOM 705 C CA . ASN A 1 86 ? -15.259 -4.165 15.503 1.00 89.69 86 ASN A CA 1
ATOM 706 C C . ASN A 1 86 ? -14.720 -5.034 14.361 1.00 89.69 86 ASN A C 1
ATOM 708 O O . ASN A 1 86 ? -15.488 -5.723 13.701 1.00 89.69 86 ASN A O 1
ATOM 712 N N . THR A 1 87 ? -13.403 -5.017 14.147 1.00 96.12 87 THR A N 1
ATOM 713 C CA . THR A 1 87 ? -12.724 -5.769 13.087 1.00 96.12 87 THR A CA 1
ATOM 714 C C . THR A 1 87 ? -11.333 -6.201 13.543 1.00 96.12 87 THR A C 1
ATOM 716 O O . THR A 1 87 ? -10.672 -5.528 14.335 1.00 96.12 87 THR A O 1
ATOM 719 N N . GLU A 1 88 ? -10.830 -7.302 12.998 1.00 97.75 88 GLU A N 1
ATOM 720 C CA . GLU A 1 88 ? -9.393 -7.577 12.958 1.00 97.75 88 GLU A CA 1
ATOM 721 C C . GLU A 1 88 ? -8.814 -6.861 11.736 1.00 97.75 88 GLU A C 1
ATOM 723 O O . GLU A 1 88 ? -9.317 -7.044 10.636 1.00 97.75 88 GLU A O 1
ATOM 728 N N . VAL A 1 89 ? -7.809 -6.005 11.906 1.00 98.44 89 VAL A N 1
ATOM 729 C CA . VAL A 1 89 ? -7.224 -5.214 10.816 1.00 98.44 89 VAL A CA 1
ATOM 730 C C . VAL A 1 89 ? -5.848 -5.787 10.543 1.00 98.44 89 VAL A C 1
ATOM 732 O O . VAL A 1 89 ? -5.118 -6.056 11.492 1.00 98.44 89 VAL A O 1
ATOM 735 N N . ILE A 1 90 ? -5.507 -5.985 9.274 1.00 98.44 90 ILE A N 1
ATOM 736 C CA . ILE A 1 90 ? -4.193 -6.450 8.831 1.00 98.44 90 ILE A CA 1
ATOM 737 C C . ILE A 1 90 ? -3.723 -5.536 7.709 1.00 98.44 90 ILE A C 1
ATOM 739 O O . ILE A 1 90 ? -4.422 -5.388 6.706 1.00 98.44 90 ILE A O 1
ATOM 743 N N . VAL A 1 91 ? -2.542 -4.945 7.876 1.00 98.69 91 VAL A N 1
ATOM 744 C CA . VAL A 1 91 ? -1.911 -4.123 6.844 1.00 98.69 91 VAL A CA 1
ATOM 745 C C . VAL A 1 91 ? -0.960 -4.999 6.041 1.00 98.69 91 VAL A C 1
ATOM 747 O O . VAL A 1 91 ? -0.014 -5.556 6.586 1.00 98.69 91 VAL A O 1
ATOM 750 N N . ASN A 1 92 ? -1.207 -5.129 4.745 1.00 98.44 92 ASN A N 1
ATOM 751 C CA . ASN A 1 92 ? -0.301 -5.757 3.797 1.00 98.44 92 ASN A CA 1
ATOM 752 C C . ASN A 1 92 ? 0.442 -4.643 3.055 1.00 98.44 92 ASN A C 1
ATOM 754 O O . ASN A 1 92 ? -0.137 -3.951 2.217 1.00 98.44 92 ASN A O 1
ATOM 758 N N . TRP A 1 93 ? 1.709 -4.451 3.404 1.00 98.19 93 TRP A N 1
ATOM 759 C CA . TRP A 1 93 ? 2.590 -3.451 2.822 1.00 98.19 93 TRP A CA 1
ATOM 760 C C . TRP A 1 93 ? 3.445 -4.089 1.731 1.00 98.19 93 TRP A C 1
ATOM 762 O O . TRP A 1 93 ? 4.329 -4.898 2.018 1.00 98.19 93 TRP A O 1
ATOM 772 N N . ARG A 1 94 ? 3.170 -3.730 0.480 1.00 96.12 94 ARG A N 1
ATOM 773 C CA . ARG A 1 94 ? 3.893 -4.203 -0.697 1.00 96.12 94 ARG A CA 1
ATOM 774 C C . ARG A 1 94 ? 4.907 -3.163 -1.149 1.00 96.12 94 ARG A C 1
ATOM 776 O O . ARG A 1 94 ? 4.596 -1.973 -1.184 1.00 96.12 94 ARG A O 1
ATOM 783 N N . PHE A 1 95 ? 6.098 -3.616 -1.510 1.00 94.00 95 PHE A N 1
ATOM 784 C CA . PHE A 1 95 ? 7.202 -2.761 -1.947 1.00 94.00 95 PHE A CA 1
ATOM 785 C C . PHE A 1 95 ? 8.091 -3.518 -2.939 1.00 94.00 95 PHE A C 1
ATOM 787 O O . PHE A 1 95 ? 8.078 -4.747 -2.955 1.00 94.00 95 PHE A O 1
ATOM 794 N N . GLU A 1 96 ? 8.829 -2.799 -3.781 1.00 89.94 96 GLU A N 1
ATOM 795 C CA . GLU A 1 96 ? 9.801 -3.401 -4.704 1.00 89.94 96 GLU A CA 1
ATOM 796 C C . GLU A 1 96 ? 11.133 -3.685 -3.986 1.00 89.94 96 GLU A C 1
ATOM 798 O O . GLU A 1 96 ? 11.496 -2.941 -3.076 1.00 89.94 96 GLU A O 1
ATOM 803 N N . GLU A 1 97 ? 11.854 -4.749 -4.372 1.00 84.62 97 GLU A N 1
ATOM 804 C CA . GLU A 1 97 ? 13.122 -5.173 -3.731 1.00 84.62 97 GLU A CA 1
ATOM 805 C C . GLU A 1 97 ? 14.155 -4.033 -3.636 1.00 84.62 97 GLU A C 1
ATOM 807 O O . GLU A 1 97 ? 14.873 -3.917 -2.641 1.00 84.62 97 GLU A O 1
ATOM 812 N N . ASP A 1 98 ? 14.210 -3.159 -4.642 1.00 85.62 98 ASP A N 1
ATOM 813 C CA . ASP A 1 98 ? 15.143 -2.036 -4.726 1.00 85.62 98 ASP A CA 1
ATOM 814 C C . ASP A 1 98 ? 14.607 -0.718 -4.134 1.00 85.62 98 ASP A C 1
ATOM 816 O O . ASP A 1 98 ? 15.344 0.273 -4.084 1.00 85.62 98 ASP A O 1
ATOM 820 N N . ASP A 1 99 ? 13.368 -0.692 -3.627 1.00 90.06 99 ASP A N 1
ATOM 821 C CA . ASP A 1 99 ? 12.768 0.491 -3.003 1.00 90.06 99 ASP A CA 1
ATOM 822 C C . ASP A 1 99 ? 12.845 0.454 -1.467 1.00 90.06 99 ASP A C 1
ATOM 824 O O . ASP A 1 99 ? 11.851 0.340 -0.736 1.00 90.06 99 ASP A O 1
ATOM 828 N N . GLU A 1 100 ? 14.069 0.625 -0.956 1.00 90.75 100 GLU A N 1
ATOM 829 C CA . GLU A 1 100 ? 14.338 0.752 0.484 1.00 90.75 100 GLU A CA 1
ATOM 830 C C . GLU A 1 100 ? 13.556 1.912 1.128 1.00 90.75 100 GLU A C 1
ATOM 832 O O . GLU A 1 100 ? 13.244 1.873 2.321 1.00 90.75 100 GLU A O 1
ATOM 837 N N . SER A 1 101 ? 13.221 2.950 0.354 1.00 92.62 101 SER A N 1
ATOM 838 C CA . SER A 1 101 ? 12.536 4.137 0.864 1.00 92.62 101 SER A CA 1
ATOM 839 C C . SER A 1 101 ? 11.069 3.856 1.194 1.00 92.62 101 SER A C 1
ATOM 841 O O . SER A 1 101 ? 10.589 4.247 2.263 1.00 92.62 101 SER A O 1
ATOM 843 N N . VAL A 1 102 ? 10.376 3.114 0.327 1.00 94.44 102 VAL A N 1
ATOM 844 C CA . VAL A 1 102 ? 8.994 2.670 0.544 1.00 94.44 102 VAL A CA 1
ATOM 845 C C . VAL A 1 102 ? 8.936 1.626 1.655 1.00 94.44 102 VAL A C 1
ATOM 847 O O . VAL A 1 102 ? 8.029 1.676 2.491 1.00 94.44 102 VAL A O 1
ATOM 850 N N . LEU A 1 103 ? 9.916 0.719 1.730 1.00 95.62 103 LEU A N 1
ATOM 851 C CA . LEU A 1 103 ? 10.032 -0.210 2.855 1.00 95.62 103 LEU A CA 1
ATOM 852 C C . LEU A 1 103 ? 10.180 0.538 4.186 1.00 95.62 103 LEU A C 1
ATOM 854 O O . LEU A 1 103 ? 9.451 0.253 5.141 1.00 95.62 103 LEU A O 1
ATOM 858 N N . GLN A 1 104 ? 11.091 1.513 4.248 1.00 96.75 104 GLN A N 1
ATOM 859 C CA . GLN A 1 104 ? 11.327 2.298 5.457 1.00 96.75 104 GLN A CA 1
ATOM 860 C C . GLN A 1 104 ? 10.076 3.076 5.875 1.00 96.75 104 GLN A C 1
ATOM 862 O O . GLN A 1 104 ? 9.739 3.083 7.055 1.00 96.75 104 GLN A O 1
ATOM 867 N N . LEU A 1 105 ? 9.331 3.652 4.927 1.00 96.56 105 LEU A N 1
ATOM 868 C CA . LEU A 1 105 ? 8.060 4.318 5.218 1.00 96.56 105 LEU A CA 1
ATOM 869 C C . LEU A 1 105 ? 7.039 3.362 5.860 1.00 96.56 105 LEU A C 1
ATOM 871 O O . LEU A 1 105 ? 6.392 3.713 6.849 1.00 96.56 105 LEU A O 1
ATOM 875 N N . GLY A 1 106 ? 6.913 2.141 5.335 1.00 97.19 106 GLY A N 1
ATOM 876 C CA . GLY A 1 106 ? 6.054 1.115 5.927 1.00 97.19 106 GLY A CA 1
ATOM 877 C C . GLY A 1 106 ? 6.494 0.730 7.342 1.00 97.19 106 GLY A C 1
ATOM 878 O O . GLY A 1 106 ? 5.657 0.583 8.233 1.00 97.19 106 GLY A O 1
ATOM 879 N N . LYS A 1 107 ? 7.809 0.630 7.577 1.00 97.75 107 LYS A N 1
ATOM 880 C CA . LYS A 1 107 ? 8.392 0.372 8.906 1.00 97.75 107 LYS A CA 1
ATOM 881 C C . LYS A 1 107 ? 8.152 1.516 9.886 1.00 97.75 107 LYS A C 1
ATOM 883 O O . LYS A 1 107 ? 7.860 1.270 11.057 1.00 97.75 107 LYS A O 1
ATOM 888 N N . ASP A 1 108 ? 8.207 2.755 9.412 1.00 97.69 108 ASP A N 1
ATOM 889 C CA . ASP A 1 108 ? 7.883 3.925 10.220 1.00 97.69 108 ASP A CA 1
ATOM 890 C C . ASP A 1 108 ? 6.411 3.876 10.656 1.00 97.69 108 ASP A C 1
ATOM 892 O O . ASP A 1 108 ? 6.119 4.076 11.838 1.00 97.69 108 ASP A O 1
ATOM 896 N N . PHE A 1 109 ? 5.482 3.530 9.755 1.00 97.81 109 PHE A N 1
ATOM 897 C CA . PHE A 1 109 ? 4.072 3.332 10.112 1.00 97.81 109 PHE A CA 1
ATOM 898 C C . PHE A 1 109 ? 3.863 2.186 11.105 1.00 97.81 109 PHE A C 1
ATOM 900 O O . PHE A 1 109 ? 3.183 2.394 12.109 1.00 97.81 109 PHE A O 1
ATOM 907 N N . GLU A 1 110 ? 4.483 1.025 10.879 1.00 98.12 110 GLU A N 1
ATOM 908 C CA . GLU A 1 110 ? 4.454 -0.111 11.812 1.00 98.12 110 GLU A CA 1
ATOM 909 C C . GLU A 1 110 ? 4.918 0.308 13.218 1.00 98.12 110 GLU A C 1
ATOM 911 O O . GLU A 1 110 ? 4.301 -0.056 14.214 1.00 98.12 110 GLU A O 1
ATOM 916 N N . SER A 1 111 ? 5.961 1.137 13.323 1.00 97.62 111 SER A N 1
ATOM 917 C CA . SER A 1 111 ? 6.474 1.600 14.621 1.00 97.62 111 SER A CA 1
ATOM 918 C C . SER A 1 111 ? 5.518 2.538 15.376 1.00 97.62 111 SER A C 1
ATOM 920 O O . SER A 1 111 ? 5.594 2.658 16.601 1.00 97.62 111 SER A O 1
ATOM 922 N N . MET A 1 112 ? 4.619 3.215 14.654 1.00 96.69 112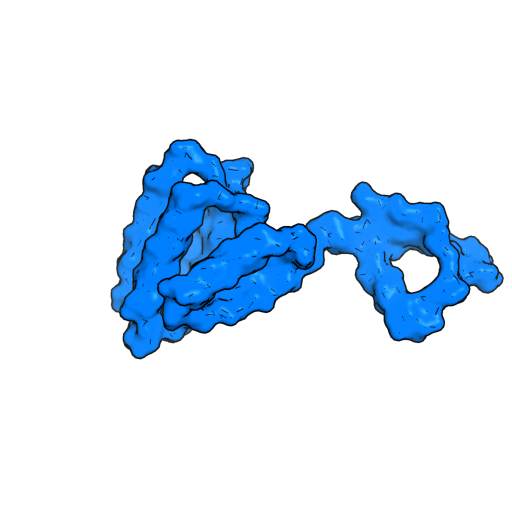 MET A N 1
ATOM 923 C CA . MET A 1 112 ? 3.696 4.219 15.190 1.00 96.69 112 MET A CA 1
ATOM 924 C C . MET A 1 112 ? 2.286 3.683 15.470 1.00 96.69 112 MET A C 1
ATOM 926 O O . MET A 1 112 ? 1.489 4.406 16.083 1.00 96.69 112 MET A O 1
ATOM 930 N N . LEU A 1 113 ? 1.974 2.469 15.006 1.00 96.88 113 LEU A N 1
ATOM 931 C CA . LEU A 1 113 ? 0.639 1.871 14.999 1.00 96.88 113 LEU A CA 1
ATOM 932 C C . LEU A 1 113 ? 0.665 0.475 15.631 1.00 96.88 113 LEU A C 1
ATOM 934 O O . LEU A 1 113 ? 1.564 -0.324 15.409 1.00 96.88 113 LEU A O 1
ATOM 938 N N . LYS A 1 114 ? -0.376 0.134 16.381 1.00 96.44 114 LYS A N 1
ATOM 939 C CA . LYS A 1 114 ? -0.607 -1.183 16.989 1.00 96.44 114 LYS A CA 1
ATOM 940 C C . LYS A 1 114 ? -1.449 -2.059 16.067 1.00 96.44 114 LYS A C 1
ATOM 942 O O . LYS A 1 114 ? -2.456 -2.632 16.481 1.00 96.44 114 LYS A O 1
ATOM 947 N N . LEU A 1 115 ? -1.033 -2.132 14.810 1.00 97.88 115 LEU A N 1
ATOM 948 C CA . LEU A 1 115 ? -1.637 -2.973 13.786 1.00 97.88 115 LEU A CA 1
ATOM 949 C C . LEU A 1 115 ? -0.634 -4.049 13.360 1.00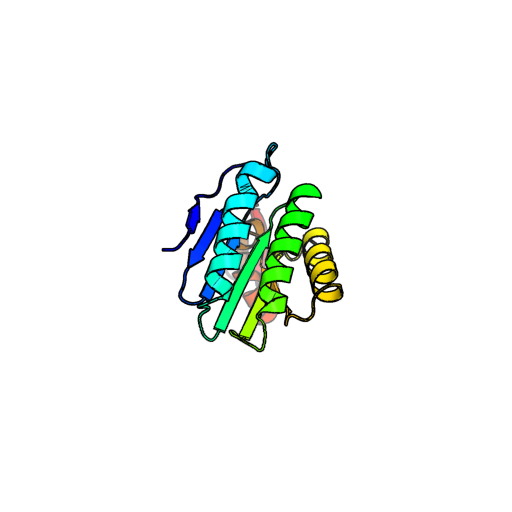 97.88 115 LEU A C 1
ATOM 951 O O . LEU A 1 115 ? 0.566 -3.783 13.345 1.00 97.88 115 LEU A O 1
ATOM 955 N N . PRO A 1 116 ? -1.084 -5.259 13.003 1.00 97.81 116 PRO A N 1
ATOM 956 C CA . PRO A 1 116 ? -0.211 -6.240 12.381 1.00 97.81 116 PRO A CA 1
ATOM 957 C C . PRO A 1 116 ? 0.116 -5.809 10.944 1.00 97.81 116 PRO A C 1
ATOM 959 O O . PRO A 1 116 ? -0.789 -5.603 10.130 1.00 97.81 116 PRO A O 1
ATOM 962 N N . PHE A 1 117 ? 1.412 -5.697 10.646 1.00 98.31 117 PHE A N 1
ATOM 963 C CA . PHE A 1 117 ? 1.942 -5.424 9.312 1.00 98.31 117 PHE A CA 1
ATOM 964 C C . PHE A 1 117 ? 2.568 -6.688 8.717 1.00 98.31 117 PHE A C 1
ATOM 966 O O . PHE A 1 117 ? 3.409 -7.339 9.336 1.00 98.31 117 PHE A O 1
ATOM 973 N N . ASN A 1 118 ? 2.188 -6.998 7.484 1.00 98.00 118 ASN A N 1
ATOM 974 C CA . ASN A 1 118 ? 2.839 -7.984 6.636 1.00 98.00 118 ASN A CA 1
ATOM 975 C C . ASN A 1 118 ? 3.595 -7.240 5.541 1.00 98.00 118 ASN A C 1
ATOM 977 O O . ASN A 1 118 ? 2.984 -6.494 4.782 1.00 98.00 118 ASN A O 1
ATOM 981 N N . PHE A 1 119 ? 4.902 -7.458 5.449 1.00 96.94 119 PHE A N 1
ATOM 982 C CA . PHE A 1 119 ? 5.731 -6.881 4.396 1.00 96.94 119 PHE A CA 1
ATOM 983 C C . PHE A 1 119 ? 5.894 -7.906 3.276 1.00 96.94 119 PHE A C 1
ATOM 985 O O . PHE A 1 119 ? 6.379 -9.012 3.516 1.00 96.94 119 PHE A O 1
ATOM 992 N N . GLU A 1 120 ? 5.454 -7.544 2.076 1.00 94.38 120 GLU A N 1
ATOM 993 C CA . GLU A 1 120 ? 5.516 -8.377 0.878 1.00 94.38 120 GLU A CA 1
ATOM 994 C C . GLU A 1 120 ? 6.411 -7.695 -0.158 1.00 94.38 120 GLU A C 1
ATOM 996 O O . GLU A 1 120 ? 6.082 -6.642 -0.701 1.00 94.38 120 GLU A O 1
ATOM 1001 N N . GLU A 1 121 ? 7.560 -8.306 -0.408 1.00 91.81 121 GLU A N 1
ATOM 1002 C CA . GLU A 1 121 ? 8.503 -7.862 -1.428 1.00 91.81 121 GLU A CA 1
ATOM 1003 C C . GLU A 1 121 ? 8.024 -8.321 -2.811 1.00 91.81 121 GLU A C 1
ATOM 1005 O O . GLU A 1 121 ? 7.664 -9.487 -3.011 1.00 91.81 121 GLU A O 1
ATOM 1010 N N . LEU A 1 122 ? 7.996 -7.396 -3.765 1.00 86.31 122 LEU A N 1
ATOM 1011 C CA . LEU A 1 122 ? 7.590 -7.631 -5.141 1.00 86.31 122 LEU A CA 1
ATOM 1012 C C . LEU A 1 122 ? 8.802 -7.529 -6.069 1.00 86.31 122 LEU A C 1
ATOM 1014 O O . LEU A 1 122 ? 9.531 -6.543 -6.046 1.00 86.31 122 LEU A O 1
ATOM 1018 N N . GLU A 1 123 ? 8.956 -8.516 -6.957 1.00 74.75 123 GLU A N 1
ATOM 1019 C CA . GLU A 1 123 ? 9.836 -8.380 -8.126 1.00 74.75 123 GLU A CA 1
ATOM 1020 C C . GLU A 1 123 ? 9.376 -7.168 -8.950 1.00 74.75 123 GLU A C 1
ATOM 1022 O O . GLU A 1 123 ? 8.188 -7.101 -9.317 1.00 74.75 123 GLU A O 1
ATOM 1027 N N . THR A 1 124 ? 10.307 -6.265 -9.271 1.00 68.44 124 THR A N 1
ATOM 1028 C CA . THR A 1 124 ? 10.037 -5.053 -10.062 1.00 68.44 124 THR A CA 1
ATOM 1029 C C . THR A 1 124 ? 9.400 -5.417 -11.409 1.00 68.44 124 THR A C 1
ATOM 1031 O O . THR A 1 124 ? 9.664 -6.478 -11.991 1.00 68.44 124 THR A O 1
ATOM 1034 N N . GLU A 1 125 ? 8.587 -4.531 -11.994 1.00 66.19 125 GLU A N 1
ATOM 1035 C CA . GLU A 1 125 ? 8.056 -4.761 -13.352 1.00 66.19 125 GLU A CA 1
ATOM 1036 C C . GLU A 1 125 ? 9.173 -4.969 -14.392 1.00 66.19 125 GLU A C 1
ATOM 1038 O O . GLU A 1 125 ? 9.031 -5.761 -15.335 1.00 66.19 125 GLU A O 1
ATOM 1043 N N . LYS A 1 126 ? 10.319 -4.306 -14.193 1.00 65.44 126 LYS A N 1
ATOM 1044 C CA . LYS A 1 126 ? 11.526 -4.495 -15.006 1.00 65.44 126 LYS A CA 1
ATOM 1045 C C . LYS A 1 126 ? 12.055 -5.919 -14.897 1.00 65.44 126 LYS A C 1
ATOM 1047 O O . LYS A 1 126 ? 12.335 -6.530 -15.919 1.00 65.44 126 LYS A O 1
ATOM 1052 N N . GLU A 1 127 ? 12.150 -6.489 -13.703 1.00 65.06 127 GLU A N 1
ATOM 1053 C CA . GLU A 1 127 ? 12.618 -7.868 -13.512 1.00 65.06 127 GLU A CA 1
ATOM 1054 C C . GLU A 1 127 ? 11.632 -8.905 -14.043 1.00 65.06 127 GLU A C 1
ATOM 1056 O O . GLU A 1 127 ? 12.045 -9.878 -14.682 1.00 65.06 127 GLU A O 1
ATOM 1061 N N . ARG A 1 128 ? 10.326 -8.660 -13.883 1.00 67.44 128 ARG A N 1
ATOM 1062 C CA . ARG A 1 128 ? 9.269 -9.528 -14.429 1.00 67.44 128 ARG A CA 1
ATOM 1063 C C . ARG A 1 128 ? 9.313 -9.605 -15.952 1.00 67.44 128 ARG A C 1
ATOM 1065 O O . ARG A 1 128 ? 9.024 -10.654 -16.536 1.00 67.44 128 ARG A O 1
ATOM 1072 N N . THR A 1 129 ? 9.656 -8.495 -16.601 1.00 72.44 129 THR A N 1
ATOM 1073 C CA . THR A 1 129 ? 9.730 -8.395 -18.064 1.00 72.44 129 THR A CA 1
ATOM 1074 C C . THR A 1 129 ? 11.130 -8.647 -18.620 1.00 72.44 129 THR A C 1
ATOM 1076 O O . THR A 1 129 ? 11.244 -8.927 -19.818 1.00 72.44 129 THR A O 1
ATOM 1079 N N . ARG A 1 130 ? 12.174 -8.647 -17.774 1.00 83.94 130 ARG A N 1
ATOM 1080 C CA . ARG A 1 130 ? 13.569 -8.859 -18.172 1.00 83.94 130 ARG A CA 1
ATOM 1081 C C .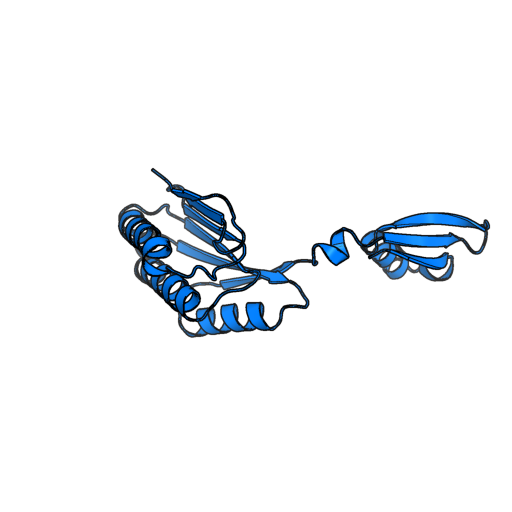 ARG A 1 130 ? 13.724 -10.196 -18.873 1.00 83.94 130 ARG A C 1
ATOM 1083 O O . ARG A 1 130 ? 13.375 -11.268 -18.361 1.00 83.94 130 ARG A O 1
ATOM 1090 N N . ARG A 1 131 ? 14.302 -10.138 -20.068 1.00 89.44 131 ARG A N 1
ATOM 1091 C CA . ARG A 1 131 ? 14.618 -11.321 -20.867 1.00 89.44 131 ARG A CA 1
ATOM 1092 C C . ARG A 1 131 ? 16.109 -11.400 -21.089 1.00 89.44 131 ARG A C 1
ATOM 1094 O O . ARG A 1 131 ? 16.795 -10.389 -21.186 1.00 89.44 131 ARG A O 1
ATOM 1101 N N . ILE A 1 132 ? 16.604 -12.616 -21.235 1.00 92.62 132 ILE A N 1
ATOM 1102 C CA . ILE A 1 132 ? 17.980 -12.868 -21.631 1.00 92.62 132 ILE A CA 1
ATOM 1103 C C . ILE A 1 132 ? 18.006 -13.822 -22.815 1.00 92.62 132 ILE A C 1
ATOM 1105 O O . ILE A 1 132 ? 17.193 -14.744 -22.926 1.00 92.62 132 ILE A O 1
ATOM 1109 N N . LYS A 1 133 ? 18.955 -13.597 -23.716 1.00 95.06 133 LYS A N 1
ATOM 1110 C CA . LYS A 1 133 ? 19.293 -14.532 -24.778 1.00 95.06 133 LYS A CA 1
ATOM 1111 C C . LYS A 1 133 ? 20.391 -15.452 -24.271 1.00 95.06 133 LYS A C 1
ATOM 1113 O O . LYS A 1 133 ? 21.483 -14.986 -23.959 1.00 95.06 133 LYS A O 1
ATOM 1118 N N . ILE A 1 134 ? 20.121 -16.749 -24.233 1.00 94.69 134 ILE A N 1
ATOM 1119 C CA . ILE A 1 134 ? 21.091 -17.781 -23.865 1.00 94.69 134 ILE A CA 1
ATOM 1120 C C . ILE A 1 134 ? 21.436 -18.656 -25.065 1.00 94.69 134 ILE A C 1
ATOM 1122 O O . ILE A 1 134 ? 20.623 -18.843 -25.969 1.00 94.69 134 ILE A O 1
ATOM 1126 N N . LYS A 1 135 ? 22.638 -19.227 -25.049 1.00 94.88 135 LYS A N 1
ATOM 1127 C CA . LYS A 1 135 ? 23.119 -20.216 -26.011 1.00 94.88 135 LYS A CA 1
ATOM 1128 C C . LYS A 1 135 ? 23.593 -21.464 -25.293 1.00 94.88 135 LYS A C 1
ATOM 1130 O O . LYS A 1 135 ? 24.425 -21.379 -24.398 1.00 94.88 135 LYS A O 1
ATOM 1135 N N . ASN A 1 136 ? 23.103 -22.627 -25.695 1.00 93.75 136 ASN A N 1
ATOM 1136 C CA . ASN A 1 136 ? 23.575 -23.902 -25.178 1.00 93.75 136 ASN A CA 1
ATOM 1137 C C . ASN A 1 136 ? 24.972 -24.219 -25.741 1.00 93.75 136 ASN A C 1
ATOM 1139 O O . ASN A 1 136 ? 25.167 -24.227 -26.957 1.00 93.75 136 ASN A O 1
ATOM 1143 N N . LYS A 1 137 ? 25.941 -24.517 -24.872 1.00 92.62 137 LYS A N 1
ATOM 1144 C CA . LYS A 1 137 ? 27.341 -24.762 -25.263 1.00 92.62 137 LYS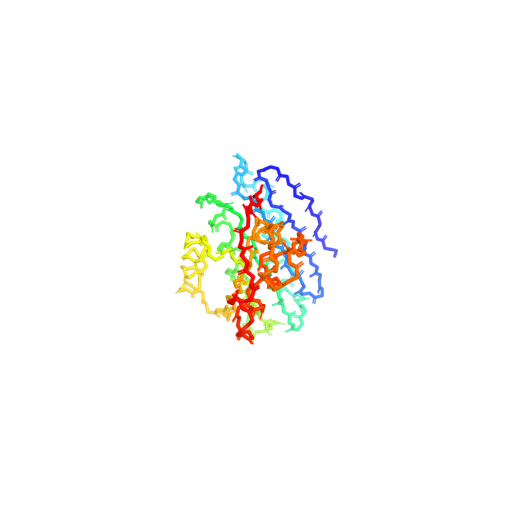 A CA 1
ATOM 1145 C C . LYS A 1 137 ? 27.541 -26.079 -26.019 1.00 92.62 137 LYS A C 1
ATOM 1147 O O . LYS A 1 137 ? 28.477 -26.181 -26.804 1.00 92.62 137 LYS A O 1
ATOM 1152 N N . LYS A 1 138 ? 26.678 -27.079 -25.798 1.00 89.38 138 LYS A N 1
ATOM 1153 C CA . LYS A 1 138 ? 26.778 -28.417 -26.413 1.00 89.38 138 LYS A CA 1
ATOM 1154 C C . LYS A 1 138 ? 26.118 -28.480 -27.790 1.00 89.38 138 LYS A C 1
ATOM 1156 O O . LYS A 1 138 ? 26.683 -29.043 -28.717 1.00 89.38 138 LYS A O 1
ATOM 1161 N N . SER A 1 139 ? 24.919 -27.916 -27.918 1.00 90.81 139 SER A N 1
ATOM 1162 C CA . SER A 1 139 ? 24.127 -27.948 -29.158 1.00 90.81 139 SER A CA 1
ATOM 1163 C C . SER A 1 139 ? 24.279 -26.693 -30.017 1.00 90.81 139 SER A C 1
ATOM 1165 O O . SER A 1 139 ? 23.945 -26.722 -31.195 1.00 90.81 139 SER A O 1
ATOM 1167 N N . GLY A 1 140 ? 24.755 -25.583 -29.447 1.00 90.69 140 GLY A N 1
ATOM 1168 C CA . GLY A 1 140 ? 24.806 -24.286 -30.121 1.00 90.69 140 GLY A CA 1
ATOM 1169 C C . GLY A 1 140 ? 23.449 -23.586 -30.243 1.00 90.69 140 GLY A C 1
ATOM 1170 O O . GLY A 1 140 ? 23.409 -22.473 -30.763 1.00 90.69 140 GLY A O 1
ATOM 1171 N N . ASN A 1 141 ? 22.363 -24.196 -29.755 1.00 92.12 141 ASN A N 1
ATOM 1172 C CA . ASN A 1 141 ? 21.013 -23.645 -29.840 1.00 92.12 141 ASN A CA 1
ATOM 1173 C C . ASN A 1 141 ? 20.865 -22.377 -28.998 1.00 92.12 141 ASN A C 1
ATOM 1175 O O . ASN A 1 141 ? 21.321 -22.329 -27.855 1.00 92.12 141 ASN A O 1
ATOM 1179 N N . GLU A 1 142 ? 20.177 -21.383 -29.549 1.00 95.38 142 GLU A N 1
ATOM 1180 C CA . GLU A 1 142 ? 19.899 -20.108 -28.892 1.00 95.38 142 GLU A CA 1
ATOM 1181 C C . GLU A 1 142 ? 18.425 -20.025 -28.488 1.00 95.38 142 GLU A C 1
ATOM 1183 O O . GLU A 1 142 ? 17.546 -20.468 -29.227 1.00 95.38 142 GLU A O 1
ATOM 1188 N N . ALA A 1 143 ? 18.146 -19.438 -27.327 1.00 92.38 143 ALA A N 1
ATOM 1189 C CA . ALA A 1 143 ? 16.793 -19.203 -26.836 1.00 92.38 143 ALA A CA 1
ATOM 1190 C C . ALA A 1 143 ? 16.715 -17.860 -26.105 1.00 92.38 143 ALA A C 1
ATOM 1192 O O . ALA A 1 143 ? 17.686 -17.430 -25.485 1.00 92.38 143 ALA A O 1
ATOM 1193 N N . ILE A 1 144 ? 15.554 -17.207 -26.165 1.00 94.44 144 ILE A N 1
ATOM 1194 C CA . ILE A 1 144 ? 15.242 -16.038 -25.337 1.00 94.44 144 ILE A CA 1
ATOM 1195 C C . ILE A 1 144 ? 14.314 -16.511 -24.224 1.00 94.44 144 ILE A C 1
ATOM 1197 O O . ILE A 1 144 ? 13.250 -17.062 -24.501 1.00 94.44 144 ILE A O 1
ATOM 1201 N N . ILE A 1 145 ? 14.725 -16.306 -22.980 1.00 91.75 145 ILE A N 1
ATOM 1202 C CA . ILE A 1 145 ? 13.998 -16.729 -21.780 1.00 91.75 145 ILE A CA 1
ATOM 1203 C C . ILE A 1 145 ? 13.859 -15.554 -20.813 1.00 91.75 145 ILE A C 1
ATOM 1205 O O . ILE A 1 145 ? 14.575 -14.563 -20.937 1.00 91.75 145 ILE A O 1
ATOM 1209 N N . THR A 1 146 ? 12.937 -15.642 -19.857 1.00 89.19 146 THR A N 1
ATOM 1210 C CA . THR A 1 146 ? 12.853 -14.654 -18.772 1.00 89.19 146 THR A CA 1
ATOM 1211 C C . THR A 1 146 ? 14.043 -14.802 -17.825 1.00 89.19 146 THR A C 1
ATOM 1213 O O . THR A 1 146 ? 14.562 -15.909 -17.652 1.00 89.19 146 THR A O 1
ATOM 1216 N N . ALA A 1 147 ? 14.456 -13.704 -17.188 1.00 87.00 147 ALA A N 1
ATOM 1217 C CA . ALA A 1 147 ? 15.499 -13.730 -16.160 1.00 87.00 147 ALA A CA 1
ATOM 1218 C C . ALA A 1 147 ? 15.146 -14.718 -15.032 1.00 87.00 147 ALA A C 1
ATOM 1220 O O . ALA A 1 147 ? 15.950 -15.571 -14.676 1.00 87.00 147 ALA A O 1
ATOM 1221 N N . ARG A 1 148 ? 13.879 -14.748 -14.607 1.00 85.50 148 ARG A N 1
ATOM 1222 C CA . ARG A 1 148 ? 13.385 -15.719 -13.621 1.00 85.50 148 ARG A CA 1
ATOM 1223 C C . ARG A 1 148 ? 13.563 -17.185 -14.039 1.00 85.50 148 ARG A C 1
ATOM 1225 O O . ARG A 1 148 ? 13.892 -18.040 -13.217 1.00 85.50 148 ARG A O 1
ATOM 1232 N N . TYR A 1 149 ? 13.333 -17.508 -15.315 1.00 87.69 149 TYR A N 1
ATOM 1233 C CA . TYR A 1 149 ? 13.558 -18.871 -15.808 1.00 87.69 149 TYR A CA 1
ATOM 1234 C C . TYR A 1 149 ? 15.052 -19.208 -15.844 1.00 87.69 149 TYR A C 1
ATOM 1236 O O . TYR A 1 149 ? 15.441 -20.340 -15.558 1.00 87.69 149 TYR A O 1
ATOM 1244 N N . TRP A 1 150 ? 15.899 -18.223 -16.141 1.00 91.81 150 TRP A N 1
ATOM 1245 C CA . TRP A 1 150 ? 17.345 -18.380 -16.049 1.00 91.81 150 TRP A CA 1
ATOM 1246 C C . TRP A 1 150 ? 17.816 -18.653 -14.621 1.00 91.81 150 TRP A C 1
ATOM 1248 O O . TRP A 1 150 ? 18.563 -19.607 -14.412 1.00 91.81 150 TRP A O 1
ATOM 1258 N N . ASP A 1 151 ? 17.319 -17.910 -13.634 1.00 88.94 151 ASP A N 1
ATOM 1259 C CA . ASP A 1 151 ? 17.667 -18.137 -12.229 1.00 88.94 151 ASP A CA 1
ATOM 1260 C C . ASP A 1 151 ? 17.273 -19.544 -11.774 1.00 88.94 151 ASP A C 1
ATOM 1262 O O . ASP A 1 151 ? 18.021 -20.200 -11.049 1.00 88.94 151 ASP A O 1
ATOM 1266 N N . ALA A 1 152 ? 16.144 -20.069 -12.261 1.00 88.94 152 ALA A N 1
ATOM 1267 C CA . ALA A 1 152 ? 15.761 -21.457 -12.031 1.00 88.94 152 ALA A CA 1
ATOM 1268 C C . ALA A 1 152 ? 16.747 -22.455 -12.673 1.00 88.94 152 ALA A C 1
ATOM 1270 O O . ALA A 1 152 ? 17.106 -23.446 -12.038 1.00 88.94 152 ALA A O 1
ATOM 1271 N N . ILE A 1 153 ? 17.224 -22.212 -13.899 1.00 90.19 153 ILE A N 1
ATOM 1272 C CA . ILE A 1 153 ? 18.250 -23.052 -14.551 1.00 90.19 153 ILE A CA 1
ATOM 1273 C C . ILE A 1 153 ? 19.547 -23.052 -13.729 1.00 90.19 153 ILE A C 1
ATOM 1275 O O . ILE A 1 153 ? 20.133 -24.115 -13.505 1.00 90.19 153 ILE A O 1
ATOM 1279 N N . VAL A 1 154 ? 19.981 -21.881 -13.255 1.00 91.38 154 VAL A N 1
ATOM 1280 C CA . VAL A 1 154 ? 21.193 -21.728 -12.437 1.00 91.38 154 VAL A CA 1
ATOM 1281 C C . VAL A 1 154 ? 21.037 -22.434 -11.090 1.00 91.38 154 VAL A C 1
ATOM 1283 O O . VAL A 1 154 ? 21.904 -23.225 -10.723 1.00 91.38 154 VAL A O 1
ATOM 1286 N N . ARG A 1 155 ? 19.913 -22.234 -10.388 1.00 89.19 155 ARG A N 1
ATOM 1287 C CA . ARG A 1 155 ? 19.614 -22.899 -9.104 1.00 89.19 155 ARG A CA 1
ATOM 1288 C C . ARG A 1 155 ? 19.570 -24.423 -9.220 1.00 89.19 155 ARG A C 1
ATOM 1290 O O . ARG A 1 155 ? 19.976 -25.110 -8.291 1.00 89.19 155 ARG A O 1
ATOM 1297 N N . ASN A 1 156 ? 19.128 -24.952 -10.360 1.00 92.38 156 ASN A N 1
ATOM 1298 C CA . ASN A 1 156 ? 19.136 -26.390 -10.642 1.00 92.38 156 ASN A CA 1
ATOM 1299 C C . ASN A 1 156 ? 20.509 -26.923 -11.110 1.00 92.38 156 ASN A C 1
ATOM 1301 O O . ASN A 1 156 ? 20.613 -28.085 -11.491 1.00 92.38 156 ASN A O 1
ATOM 1305 N N . GLY A 1 157 ? 21.563 -26.099 -11.108 1.00 90.38 157 GLY A N 1
ATOM 1306 C CA . GLY A 1 157 ? 22.923 -26.515 -11.468 1.00 90.38 157 GLY A CA 1
ATOM 1307 C C . GLY A 1 157 ? 23.176 -26.653 -12.972 1.00 90.38 157 GLY A C 1
ATOM 1308 O O . GLY A 1 157 ? 24.224 -27.147 -13.375 1.00 90.38 157 GLY A O 1
ATOM 1309 N N . HIS A 1 158 ? 22.252 -26.202 -13.822 1.00 91.19 158 HIS A N 1
ATOM 1310 C CA . HIS A 1 158 ? 22.375 -26.292 -15.281 1.00 91.19 158 HIS A CA 1
ATOM 1311 C C . HIS A 1 158 ? 22.952 -25.026 -15.928 1.00 91.19 158 HIS A C 1
ATOM 1313 O O . HIS A 1 158 ? 23.122 -24.988 -17.145 1.00 91.19 158 HIS A O 1
ATOM 1319 N N . GLY A 1 159 ? 23.270 -23.987 -15.150 1.00 87.94 159 GLY A N 1
ATOM 1320 C CA . GLY A 1 159 ? 23.766 -22.709 -15.676 1.00 87.94 159 GLY A CA 1
ATOM 1321 C C . GLY A 1 159 ? 25.051 -22.835 -16.505 1.00 87.94 159 GLY A C 1
ATOM 1322 O O . GLY A 1 159 ? 25.206 -22.147 -17.512 1.00 87.94 159 GLY A O 1
ATOM 1323 N N . GLU A 1 160 ? 25.946 -23.761 -16.147 1.00 91.94 160 GLU A N 1
ATOM 1324 C CA . GLU A 1 160 ? 27.228 -23.954 -16.840 1.00 91.94 160 GLU A CA 1
ATOM 1325 C C . GLU A 1 160 ? 27.082 -24.479 -18.275 1.00 91.94 160 GLU A C 1
ATOM 1327 O O . GLU A 1 160 ? 27.964 -24.233 -19.103 1.00 91.94 160 GLU A O 1
ATOM 1332 N N . ASP A 1 161 ? 25.969 -25.147 -18.599 1.00 92.94 161 ASP A N 1
ATOM 1333 C CA . ASP A 1 161 ? 25.681 -25.671 -19.941 1.00 92.94 161 ASP A CA 1
ATOM 1334 C C . ASP A 1 161 ? 25.307 -24.567 -20.946 1.00 92.94 161 ASP A C 1
ATOM 1336 O O . ASP A 1 161 ? 25.237 -24.821 -22.154 1.00 92.94 161 ASP A O 1
ATOM 1340 N N . TYR A 1 162 ? 25.087 -23.338 -20.473 1.00 93.62 162 TYR A N 1
ATOM 1341 C CA . TYR A 1 162 ? 24.637 -22.213 -21.282 1.00 93.62 162 TYR A CA 1
ATOM 1342 C C . TYR A 1 162 ? 25.581 -21.009 -21.167 1.00 93.62 162 TYR A C 1
ATOM 1344 O O . TYR A 1 162 ? 26.382 -20.877 -20.243 1.00 93.62 162 TYR A O 1
ATOM 1352 N N . GLN A 1 163 ? 25.517 -20.132 -22.162 1.00 93.44 163 GLN A N 1
ATOM 1353 C CA . GLN A 1 163 ? 26.214 -18.855 -22.222 1.00 93.44 163 GLN A CA 1
ATOM 1354 C C . GLN A 1 163 ? 25.184 -17.751 -22.452 1.00 93.44 163 GLN A C 1
ATOM 1356 O O . GLN A 1 163 ? 24.392 -17.845 -23.389 1.00 93.44 163 GLN A O 1
ATOM 1361 N N . ILE A 1 164 ? 25.209 -16.699 -21.635 1.00 93.62 164 ILE A N 1
ATOM 1362 C CA . ILE A 1 164 ? 24.402 -15.497 -21.869 1.00 93.62 164 ILE A CA 1
ATOM 1363 C C . ILE A 1 164 ? 25.022 -14.733 -23.044 1.00 93.62 164 ILE A C 1
ATOM 1365 O O . ILE A 1 164 ? 26.217 -14.443 -23.043 1.00 93.62 164 ILE A O 1
ATOM 1369 N N . LEU A 1 165 ? 24.218 -14.460 -24.070 1.00 92.94 165 LEU A N 1
ATOM 1370 C CA . LEU A 1 165 ? 24.620 -13.712 -25.262 1.00 92.94 165 LEU A CA 1
ATOM 1371 C C . LEU A 1 165 ? 24.214 -12.240 -25.187 1.00 92.94 165 LEU A C 1
ATOM 1373 O O . LEU A 1 165 ? 24.941 -11.384 -25.679 1.00 92.94 165 LEU A O 1
ATOM 1377 N N . GLN A 1 166 ? 23.032 -11.958 -24.636 1.00 91.38 166 GLN A N 1
ATOM 1378 C CA . GLN A 1 166 ? 22.460 -10.615 -24.579 1.00 91.38 166 GLN A CA 1
ATOM 1379 C C . GLN A 1 166 ? 21.429 -10.525 -23.454 1.00 91.38 166 GLN A C 1
ATOM 1381 O O . GLN A 1 166 ? 20.699 -11.485 -23.207 1.00 91.38 166 GLN A O 1
ATOM 1386 N N . GLU A 1 167 ? 21.330 -9.359 -22.826 1.00 88.94 167 GLU A N 1
ATOM 1387 C CA . GLU A 1 167 ? 20.288 -9.029 -21.857 1.00 88.94 167 GLU A CA 1
ATOM 1388 C C . GLU A 1 167 ? 19.363 -7.956 -22.440 1.00 88.94 167 GLU A C 1
ATOM 1390 O O . GLU A 1 167 ? 19.818 -7.056 -23.149 1.00 88.94 167 GLU A O 1
ATOM 1395 N N . PHE A 1 168 ? 18.065 -8.081 -22.173 1.00 82.38 168 PHE A N 1
ATOM 1396 C CA . PHE A 1 168 ? 17.028 -7.148 -22.599 1.00 82.38 168 PHE A CA 1
ATOM 1397 C C . PHE A 1 168 ? 16.355 -6.566 -21.353 1.00 82.38 168 PHE A C 1
ATOM 1399 O O . PHE A 1 168 ? 15.838 -7.327 -20.529 1.00 82.38 168 PHE A O 1
ATOM 1406 N N . SER A 1 169 ? 16.384 -5.238 -21.238 1.00 67.69 169 SER A N 1
ATOM 1407 C CA . SER A 1 169 ? 15.693 -4.428 -20.227 1.00 67.69 169 SER A CA 1
ATOM 1408 C C . SER A 1 169 ? 14.491 -3.722 -20.830 1.00 67.69 169 SER A C 1
ATOM 1410 O O . SER A 1 169 ? 14.671 -3.204 -21.959 1.00 67.69 169 SER A O 1
#

Sequence (169 aa):
MGILLDKTTDCPYINFTEDGFLEIEGRSITEDPFSFWQPLLEWVENYTHHAAPKTHVNIYLEYSNSSSNKYINELLRKLEDSHGKNTEVIVNWRFEEDDESVLQLGKDFESMLKLPFNFEELETEKERTRRIKIKNKKSGNEAIITARYWDAIVRNGHGEDYQILQEFS

Secondary structure (DSSP, 8-state):
--EEE---SSS-EEEE-TTSEEEEEEEE--S-HHHHHHHHHHHHHHHHHT--SEEEEEEEEEEE-HHHHHHHHHHHHHHHHHBTTTBEEEEEEEEETT-HHHHHHHHHHHHH--S-EEEEEE--HHHHH-EEEEEETTT--EEEEEHHHHHHHHHTT-GGGEEEEEEE-

Radius of gyration: 21.04 Å; chains: 1; bounding box: 49×48×49 Å